Protein AF-A0A3G1QTA8-F1 (afdb_monomer)

Sequence (116 aa):
FWGATVITNLLSAIPYIGTTLAEWIWGGFAVDKATLTRFFAFHFILPFIITALAIVHLLFLHETGSNNPSGINPNSDKIPFHPYYTIKDALGLMLLLLVLLILALFSPDLLGDPDN

InterPro domains:
  IPR005797 Cytochrome b/b6, N-terminal domain [PF13631] (1-114)
  IPR005797 Cytochrome b/b6, N-terminal domain [PS51002] (1-70)
  IPR005798 Cytochrome b/b6, C-terminal [PS51003] (71-116)
  IPR016174 Di-haem cytochrome, transmembrane [SSF81342] (1-116)
  IPR027387 Cytochrome b/b6-like domain superfamily [G3DSA:1.20.810.10] (1-116)

Secondary structure (DSSP, 8-state):
-HHHHHHHHGGGGSTTTHHHHHHHHHTSSSSSHHHHHHHHHHHHHHHHHHHHHHHHHHHHHHHH----TT-S-GGGG---STTHHHHHHHHHHHHHHHHHHHHHHH-TTTTS-TT-

pLDDT: mean 97.93, std 1.14, range [92.5, 98.81]

Mean predicted aligned error: 3.12 Å

Solvent-accessible surface area (backbone atoms only — not comparable to full-atom values): 6944 Å² total; per-residue (Å²): 110,67,68,58,50,57,61,49,48,59,44,40,73,42,81,100,47,10,57,62,50,31,32,58,69,18,65,41,98,51,82,43,74,61,23,54,58,50,50,51,55,48,62,63,52,46,61,57,53,50,51,54,51,50,51,54,52,50,51,59,40,64,78,73,51,83,85,54,98,83,73,58,87,56,81,90,72,73,74,64,57,72,65,62,49,55,54,53,50,51,53,50,50,52,53,51,50,50,54,53,47,49,37,62,74,77,41,64,65,74,88,58,64,98,91,115

Nearest PDB structures (foldseek):
  7r3v-assembly1_C  TM=9.965E-01  e=1.033E-12  Bos taurus
  3cwb-assembly1_C  TM=9.859E-01  e=6.799E-11  Gallus gallus
  1ezv-assembly1_C-1  TM=9.934E-01  e=3.730E-09  Saccharomyces cerevisiae
  3cxh-assembly1_C  TM=9.942E-01  e=7.270E-09  unclassified
  8bq5-assembly1_BC  TM=9.893E-01  e=7.725E-09  Arabidopsis thaliana

Organism: Pseudantechinus woolleyae (NCBI:txid32559)

Structure (mmCIF, N/CA/C/O backbone):
data_AF-A0A3G1QTA8-F1
#
_entry.id   AF-A0A3G1QTA8-F1
#
loop_
_atom_site.group_PDB
_atom_site.id
_atom_site.type_symbol
_atom_site.label_atom_id
_atom_site.label_alt_id
_atom_site.label_comp_id
_atom_site.label_asym_id
_atom_site.label_entity_id
_atom_site.label_seq_id
_atom_site.pdbx_PDB_ins_code
_atom_site.Cartn_x
_atom_site.Cartn_y
_atom_site.Cartn_z
_atom_site.occupancy
_atom_site.B_iso_or_equiv
_atom_site.auth_seq_id
_atom_site.auth_comp_id
_atom_site.auth_asym_id
_atom_site.auth_atom_id
_atom_site.pdbx_PDB_model_num
ATOM 1 N N . PHE A 1 1 ? -12.990 -5.871 14.024 1.00 96.62 1 PHE A N 1
ATOM 2 C CA . PHE A 1 1 ? -12.958 -5.376 15.425 1.00 96.62 1 PHE A CA 1
ATOM 3 C C . PHE A 1 1 ? -11.752 -5.921 16.193 1.00 96.62 1 PHE A C 1
ATOM 5 O O . PHE A 1 1 ? -10.854 -5.150 16.506 1.00 96.62 1 PHE A O 1
ATOM 12 N N . TRP A 1 2 ? -11.674 -7.238 16.425 1.00 98.31 2 TRP A N 1
ATOM 13 C CA . TRP A 1 2 ? -10.631 -7.862 17.254 1.00 98.31 2 TRP A CA 1
ATOM 14 C C . TRP A 1 2 ? -9.196 -7.590 16.802 1.00 98.31 2 TRP A C 1
ATOM 16 O O . TRP A 1 2 ? -8.351 -7.276 17.636 1.00 98.31 2 TRP A O 1
ATOM 26 N N . GLY A 1 3 ? -8.933 -7.620 15.491 1.00 98.12 3 GLY A N 1
ATOM 27 C CA . GLY A 1 3 ? -7.613 -7.272 14.958 1.00 98.12 3 GLY A CA 1
ATOM 28 C C . GLY A 1 3 ? -7.167 -5.861 15.355 1.00 98.12 3 GLY A C 1
ATOM 29 O O . GLY A 1 3 ? -6.037 -5.675 15.796 1.00 98.12 3 GLY A O 1
ATOM 30 N N . ALA A 1 4 ? -8.073 -4.875 15.298 1.00 97.88 4 ALA A N 1
ATOM 31 C CA . ALA A 1 4 ? -7.773 -3.512 15.730 1.00 97.88 4 ALA A CA 1
ATOM 32 C C . ALA A 1 4 ? -7.449 -3.465 17.228 1.00 97.88 4 ALA A C 1
ATOM 34 O O . ALA A 1 4 ? -6.439 -2.871 17.600 1.00 97.88 4 ALA A O 1
ATOM 35 N N . THR A 1 5 ? -8.250 -4.132 18.066 1.00 98.06 5 THR A N 1
ATOM 36 C CA . THR A 1 5 ? -8.034 -4.210 19.518 1.00 98.06 5 THR A CA 1
ATO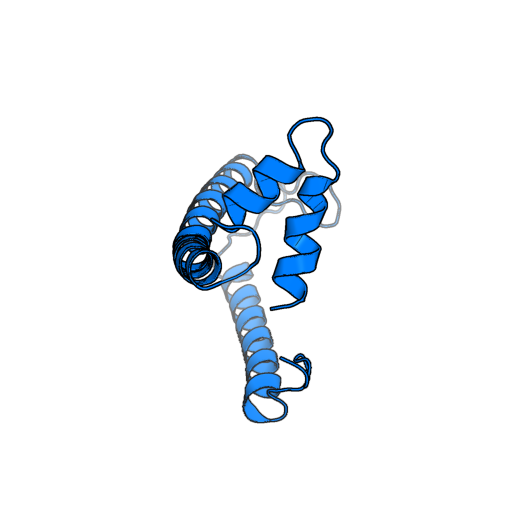M 37 C C . THR A 1 5 ? -6.662 -4.791 19.848 1.00 98.06 5 THR A C 1
ATOM 39 O O . THR A 1 5 ? -5.896 -4.164 20.572 1.00 98.06 5 THR A O 1
ATOM 42 N N . VAL A 1 6 ? -6.311 -5.950 19.284 1.00 98.44 6 VAL A N 1
ATOM 43 C CA . VAL A 1 6 ? -5.041 -6.630 19.586 1.00 98.44 6 VAL A CA 1
ATOM 44 C C . VAL A 1 6 ? -3.841 -5.817 19.097 1.00 98.44 6 VAL A C 1
ATOM 46 O O . VAL A 1 6 ? -2.923 -5.572 19.877 1.00 98.44 6 VAL A O 1
ATOM 49 N N . ILE A 1 7 ? -3.850 -5.361 17.838 1.00 98.56 7 ILE A N 1
ATOM 50 C CA . ILE A 1 7 ? -2.698 -4.676 17.225 1.00 98.56 7 ILE A CA 1
ATOM 51 C C . ILE A 1 7 ? -2.409 -3.348 17.921 1.00 98.56 7 ILE A C 1
ATOM 53 O O . ILE A 1 7 ? -1.266 -3.061 18.264 1.00 98.56 7 ILE A O 1
ATOM 57 N N . THR A 1 8 ? -3.431 -2.528 18.153 1.00 97.94 8 THR A N 1
ATOM 58 C CA . THR A 1 8 ? -3.215 -1.228 18.807 1.00 97.94 8 THR A CA 1
ATOM 59 C C . THR A 1 8 ? -2.856 -1.370 20.281 1.00 97.94 8 THR A C 1
ATOM 61 O O . THR A 1 8 ? -2.071 -0.570 20.788 1.00 97.94 8 THR A O 1
ATOM 64 N N . ASN A 1 9 ? -3.331 -2.423 20.954 1.00 97.94 9 ASN A N 1
ATOM 65 C CA . ASN A 1 9 ? -2.952 -2.685 22.336 1.00 97.94 9 ASN A CA 1
ATOM 66 C C . ASN A 1 9 ? -1.490 -3.142 22.487 1.00 97.94 9 ASN A C 1
ATOM 68 O O . ASN A 1 9 ? -0.970 -3.102 23.598 1.00 97.94 9 ASN A O 1
ATOM 72 N N . LEU A 1 10 ? -0.777 -3.494 21.407 1.00 98.38 10 LEU A N 1
ATOM 73 C CA . LEU A 1 10 ? 0.677 -3.717 21.469 1.00 98.38 10 LEU A CA 1
ATOM 74 C C . LEU A 1 10 ? 1.429 -2.477 21.984 1.00 98.38 10 LEU A C 1
ATOM 76 O O . LEU A 1 10 ? 2.464 -2.611 22.631 1.00 98.38 10 LEU A O 1
ATOM 80 N N . LEU A 1 11 ? 0.886 -1.273 21.767 1.00 98.00 11 LEU A N 1
ATOM 81 C CA . LEU A 1 11 ? 1.458 -0.022 22.275 1.00 98.00 11 LEU A CA 1
ATOM 82 C C . LEU A 1 11 ? 1.392 0.090 23.801 1.00 98.00 11 LEU A C 1
ATOM 84 O O . LEU A 1 11 ? 2.211 0.795 24.389 1.00 98.00 11 LEU A O 1
ATOM 88 N N . SER A 1 12 ? 0.481 -0.642 24.453 1.00 96.88 12 SER A N 1
ATOM 89 C CA . SER A 1 12 ? 0.388 -0.681 25.917 1.00 96.88 12 SER A CA 1
ATOM 90 C C . SER A 1 12 ? 1.649 -1.236 26.584 1.00 96.88 12 SER A C 1
ATOM 92 O O . SER A 1 12 ? 1.909 -0.928 27.745 1.00 96.88 12 SER A O 1
ATOM 94 N N . ALA A 1 13 ? 2.476 -1.978 25.838 1.00 98.06 13 ALA A N 1
ATOM 95 C CA . ALA A 1 13 ? 3.751 -2.502 26.315 1.00 98.06 13 ALA A CA 1
ATOM 96 C C . ALA A 1 13 ? 4.840 -1.423 26.487 1.00 98.06 13 ALA A C 1
ATOM 98 O O . ALA A 1 13 ? 5.890 -1.707 27.064 1.00 98.06 13 ALA A O 1
ATOM 99 N N . ILE A 1 14 ? 4.623 -0.193 25.999 1.00 98.50 14 ILE A N 1
ATOM 100 C CA . ILE A 1 14 ? 5.566 0.916 26.181 1.00 98.50 14 ILE A CA 1
ATOM 101 C C . ILE A 1 14 ? 5.522 1.379 27.650 1.00 98.50 14 ILE A C 1
ATOM 103 O O . ILE A 1 14 ? 4.460 1.799 28.121 1.00 98.50 14 ILE A O 1
ATOM 107 N N . PRO A 1 15 ? 6.654 1.368 28.384 1.00 98.12 15 PRO A N 1
ATOM 108 C CA . PRO A 1 15 ? 6.681 1.784 29.781 1.00 98.12 15 PRO A CA 1
ATOM 109 C C . PRO A 1 15 ? 6.159 3.209 29.985 1.00 98.12 15 PRO A C 1
ATOM 111 O O . PRO A 1 15 ? 6.424 4.103 29.180 1.00 98.12 15 PRO A O 1
ATOM 114 N N . TYR A 1 16 ? 5.461 3.422 31.101 1.00 97.31 16 TYR A N 1
ATOM 115 C CA . TYR A 1 16 ? 4.930 4.705 31.588 1.00 97.31 16 TYR A CA 1
ATOM 116 C C . TYR A 1 16 ? 3.801 5.338 30.758 1.00 97.31 16 TYR A C 1
ATOM 118 O O . TYR A 1 16 ? 2.873 5.883 31.346 1.00 97.31 16 TYR A O 1
ATOM 126 N N . ILE A 1 17 ? 3.855 5.276 29.424 1.00 98.25 17 ILE A N 1
ATOM 127 C CA . ILE A 1 17 ? 2.922 5.988 28.530 1.00 98.25 17 ILE A CA 1
ATOM 128 C C . ILE A 1 17 ? 2.056 5.068 27.663 1.00 98.25 17 ILE A C 1
ATOM 130 O O . ILE A 1 17 ? 1.149 5.554 26.990 1.00 98.25 17 ILE A O 1
ATOM 134 N N . GLY A 1 18 ? 2.328 3.760 27.641 1.00 98.12 18 GLY A N 1
ATOM 135 C CA . GLY A 1 18 ? 1.724 2.837 26.681 1.00 98.12 18 GLY A CA 1
ATOM 136 C C . GLY A 1 18 ? 0.201 2.764 26.754 1.00 98.12 18 GLY A C 1
ATOM 137 O O . GLY A 1 18 ? -0.466 2.829 25.722 1.00 98.12 18 GLY A O 1
ATOM 138 N N . THR A 1 19 ? -0.364 2.661 27.959 1.00 97.69 19 THR A N 1
ATOM 139 C CA . THR A 1 19 ? -1.823 2.613 28.157 1.00 97.69 19 THR A CA 1
ATOM 140 C C . THR A 1 19 ? -2.489 3.891 27.654 1.00 97.69 19 THR A C 1
ATOM 142 O O . THR A 1 19 ? -3.418 3.828 26.852 1.00 97.69 19 THR A O 1
ATOM 145 N N . THR A 1 20 ? -1.940 5.050 28.023 1.00 98.19 20 THR A N 1
ATOM 146 C CA . THR A 1 20 ? -2.412 6.360 27.558 1.00 98.19 20 THR A CA 1
ATOM 147 C C . THR A 1 20 ? -2.329 6.490 26.036 1.00 98.19 20 THR A C 1
ATOM 149 O O . THR A 1 20 ? -3.236 7.046 25.423 1.00 98.19 20 THR A O 1
ATOM 152 N N . LEU A 1 21 ? -1.273 5.970 25.399 1.00 98.19 21 LEU A N 1
ATOM 153 C CA . LEU A 1 21 ? -1.138 5.983 23.938 1.00 98.19 21 LEU A CA 1
ATOM 154 C C . LEU A 1 21 ? -2.212 5.133 23.247 1.00 98.19 21 LEU A C 1
ATOM 156 O O . LEU A 1 21 ? -2.786 5.580 22.252 1.00 98.19 21 LEU A O 1
ATOM 160 N N . ALA A 1 22 ? -2.495 3.934 23.762 1.00 98.00 22 ALA A N 1
ATOM 161 C CA . ALA A 1 22 ? -3.527 3.060 23.209 1.00 98.00 22 ALA A CA 1
ATOM 162 C C . ALA A 1 22 ? -4.921 3.709 23.309 1.00 98.00 22 ALA A C 1
ATOM 164 O O . ALA A 1 22 ? -5.612 3.843 22.297 1.00 98.00 22 ALA A O 1
ATOM 165 N N . GLU A 1 23 ? -5.288 4.214 24.490 1.00 98.12 23 GLU A N 1
ATOM 166 C CA . GLU A 1 23 ? -6.561 4.918 24.711 1.00 98.12 23 GLU A CA 1
ATOM 167 C C . GLU A 1 23 ? -6.670 6.203 23.879 1.00 98.12 23 GLU A C 1
ATOM 169 O O . GLU A 1 23 ? -7.733 6.518 23.333 1.00 98.12 23 GLU A O 1
ATOM 174 N N . TRP A 1 24 ? -5.561 6.933 23.709 1.00 98.31 24 TRP A N 1
ATOM 175 C CA . TRP A 1 24 ? -5.513 8.113 22.848 1.00 98.31 24 TRP A CA 1
ATOM 176 C C . TRP A 1 24 ? -5.798 7.758 21.386 1.00 98.31 24 TRP A C 1
ATOM 178 O O . TRP A 1 24 ? -6.606 8.438 20.743 1.00 98.31 24 TRP A O 1
ATOM 188 N N . ILE A 1 25 ? -5.207 6.671 20.874 1.00 97.81 25 ILE A N 1
ATOM 189 C CA . ILE A 1 25 ? -5.472 6.165 19.519 1.00 97.81 25 ILE A CA 1
ATOM 190 C C . ILE A 1 25 ? -6.921 5.716 19.379 1.00 97.81 25 ILE A C 1
ATOM 192 O O . ILE A 1 25 ? -7.538 6.026 18.359 1.00 97.81 25 ILE A O 1
ATOM 196 N N . TRP A 1 26 ? -7.496 5.050 20.378 1.00 98.38 26 TRP A N 1
ATOM 197 C CA . TRP A 1 26 ? -8.905 4.651 20.345 1.00 98.38 26 TRP A CA 1
ATOM 198 C C . TRP A 1 26 ? -9.854 5.846 20.418 1.00 98.38 26 TRP A C 1
ATOM 200 O O . TRP A 1 26 ? -10.889 5.854 19.746 1.00 98.38 26 TRP A O 1
ATOM 210 N N . GLY A 1 27 ? -9.479 6.889 21.158 1.00 97.56 27 GLY A N 1
ATOM 211 C CA . GLY A 1 27 ? -10.378 7.991 21.489 1.00 97.56 27 GLY A CA 1
ATOM 212 C C . GLY A 1 27 ? -11.390 7.621 22.566 1.00 97.56 27 GLY A C 1
ATOM 213 O O . GLY A 1 27 ? -12.510 8.125 22.529 1.00 97.56 27 GLY A O 1
ATOM 214 N N . GLY A 1 28 ? -11.011 6.714 23.463 1.00 96.12 28 GLY A N 1
ATOM 215 C CA . GLY A 1 28 ? -11.854 6.129 24.499 1.00 96.12 28 GLY A CA 1
ATOM 216 C C . GLY A 1 28 ? -11.159 4.926 25.141 1.00 96.12 28 GLY A C 1
ATOM 217 O O . GLY A 1 28 ? -9.997 4.651 24.858 1.00 96.12 28 GLY A O 1
ATOM 218 N N . PHE A 1 29 ? -11.882 4.187 25.981 1.00 97.44 29 PHE A N 1
ATOM 219 C CA . PHE A 1 29 ? -11.337 3.037 26.721 1.00 97.44 29 PHE A CA 1
ATOM 220 C C . PHE A 1 29 ? -11.323 1.722 25.923 1.00 97.44 29 PHE A C 1
ATOM 222 O O . PHE A 1 29 ? -10.834 0.706 26.407 1.00 97.44 29 PHE A O 1
ATOM 229 N N . ALA A 1 30 ? -11.887 1.722 24.715 1.00 97.19 30 ALA A N 1
ATOM 230 C CA . ALA A 1 30 ? -11.931 0.575 23.818 1.00 97.19 30 ALA A CA 1
ATOM 231 C C . ALA A 1 30 ? -12.068 1.043 22.362 1.00 97.19 30 ALA A C 1
ATOM 233 O O . ALA A 1 30 ? -12.417 2.196 22.096 1.00 97.19 30 ALA A O 1
ATOM 234 N N . VAL A 1 31 ? -11.835 0.126 21.421 1.00 97.88 31 VAL A N 1
ATOM 235 C CA . VAL A 1 31 ? -12.142 0.337 20.001 1.00 97.88 31 VAL A CA 1
ATOM 236 C C . VAL A 1 31 ? -13.652 0.523 19.838 1.00 97.88 31 VAL A C 1
ATOM 238 O O . VAL A 1 31 ? -14.416 -0.392 20.123 1.00 97.88 31 VAL A O 1
ATOM 241 N N . ASP A 1 32 ? -14.081 1.695 19.369 1.00 97.69 32 ASP A N 1
ATOM 242 C CA . ASP A 1 32 ? -15.503 2.033 19.187 1.00 97.69 32 ASP A CA 1
ATOM 243 C C . ASP A 1 32 ? -15.687 3.082 18.059 1.00 97.69 32 ASP A C 1
ATOM 245 O O . ASP A 1 32 ? -14.790 3.303 17.236 1.00 97.69 32 ASP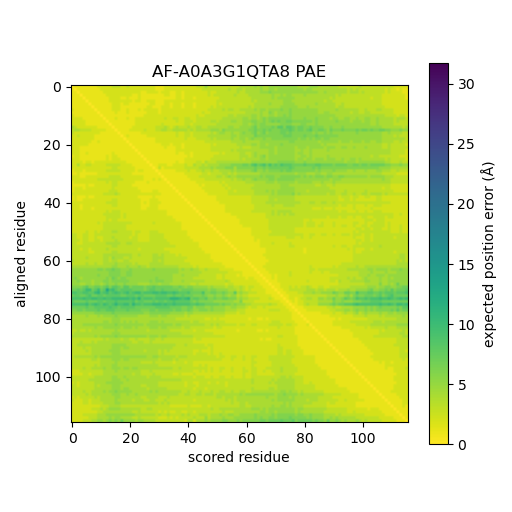 A O 1
ATOM 249 N N . LYS A 1 33 ? -16.838 3.764 17.991 1.00 97.94 33 LYS A N 1
ATOM 250 C CA . LYS A 1 33 ? -17.212 4.762 16.973 1.00 97.94 33 LYS A CA 1
ATOM 251 C C . LYS A 1 33 ? -16.135 5.822 16.718 1.00 97.94 33 LYS A C 1
ATOM 253 O O . LYS A 1 33 ? -15.876 6.174 15.561 1.00 97.94 33 LYS A O 1
ATOM 258 N N . ALA A 1 34 ? -15.509 6.338 17.778 1.00 98.06 34 ALA A N 1
ATOM 259 C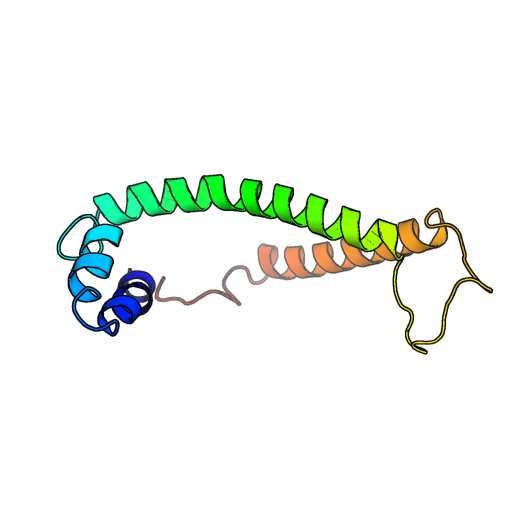 CA . ALA A 1 34 ? -14.443 7.334 17.664 1.00 98.06 34 ALA A CA 1
ATOM 260 C C . ALA A 1 34 ? -13.207 6.771 16.944 1.00 98.06 34 ALA A C 1
ATOM 262 O O . ALA A 1 34 ? -12.580 7.489 16.160 1.00 98.06 34 ALA A O 1
ATOM 263 N N . THR A 1 35 ? -12.893 5.492 17.170 1.00 98.25 35 THR A N 1
ATOM 264 C CA . THR A 1 35 ? -11.793 4.768 16.524 1.00 98.25 35 THR A CA 1
ATOM 265 C C . THR A 1 35 ? -12.098 4.4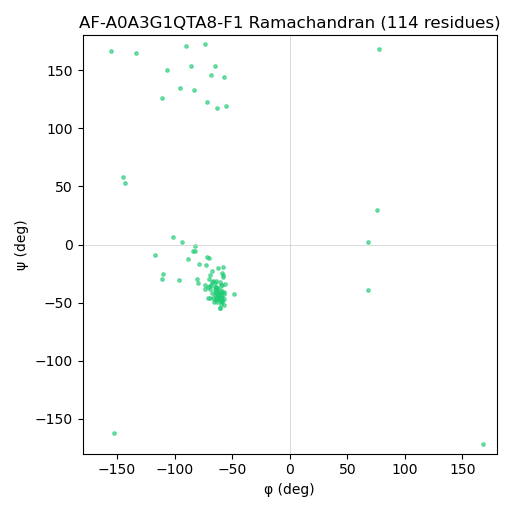95 15.054 1.00 98.25 35 THR A C 1
ATOM 267 O O . THR A 1 35 ? -11.266 4.770 14.193 1.00 98.25 35 THR A O 1
ATOM 270 N N . LEU A 1 36 ? -13.307 4.025 14.735 1.00 98.19 36 LEU A N 1
ATOM 271 C CA . LEU A 1 36 ? -13.690 3.727 13.351 1.00 98.19 36 LEU A CA 1
ATOM 272 C C . LEU A 1 36 ? -13.654 4.983 12.467 1.00 98.19 36 LEU A C 1
ATOM 274 O O . LEU A 1 36 ? -13.089 4.962 11.375 1.00 98.19 36 LEU A O 1
ATOM 278 N N . THR A 1 37 ? -14.194 6.097 12.969 1.00 98.50 37 THR A N 1
ATOM 279 C CA . THR A 1 37 ? -14.263 7.361 12.217 1.00 98.50 37 THR A CA 1
ATOM 280 C C . THR A 1 37 ? -12.868 7.893 11.870 1.00 98.50 37 THR A C 1
ATOM 282 O O . THR A 1 37 ? -12.617 8.296 10.734 1.00 98.50 37 THR A O 1
ATOM 285 N N . ARG A 1 38 ? -11.926 7.862 12.824 1.00 97.75 38 ARG A N 1
ATOM 286 C CA . ARG A 1 38 ? -10.545 8.309 12.570 1.00 97.75 38 ARG A CA 1
ATOM 287 C C . ARG A 1 38 ? -9.755 7.311 11.725 1.00 97.75 38 ARG A C 1
ATOM 289 O O . ARG A 1 38 ? -8.954 7.739 10.905 1.00 97.75 38 ARG A O 1
ATOM 296 N N . PHE A 1 39 ? -9.979 6.004 11.884 1.00 98.50 39 PHE A N 1
ATOM 297 C CA . PHE A 1 39 ? -9.307 4.992 11.064 1.00 98.50 39 PHE A CA 1
ATOM 298 C C . PHE A 1 39 ? -9.711 5.121 9.603 1.00 98.50 39 PHE A C 1
ATOM 300 O O . PHE A 1 39 ? -8.844 5.030 8.744 1.00 98.50 39 PHE A O 1
ATOM 307 N N . PHE A 1 40 ? -10.978 5.430 9.319 1.00 98.50 40 PHE A N 1
ATOM 308 C CA . PHE A 1 40 ? -11.404 5.775 7.967 1.00 98.50 40 PHE A CA 1
ATOM 309 C C . PHE A 1 40 ? -10.661 7.009 7.431 1.00 98.50 40 PHE A C 1
ATOM 311 O O . PHE A 1 40 ? -10.098 6.955 6.340 1.00 98.50 40 PHE A O 1
ATOM 318 N N . ALA A 1 41 ? -10.590 8.096 8.208 1.00 98.62 41 ALA A N 1
ATOM 319 C CA . ALA A 1 41 ? -9.876 9.304 7.790 1.00 98.62 41 ALA A CA 1
ATOM 320 C C . ALA A 1 41 ? -8.379 9.043 7.527 1.00 98.62 41 ALA A C 1
ATOM 322 O O . ALA A 1 41 ? -7.843 9.502 6.519 1.00 98.62 41 ALA A O 1
ATOM 323 N N . PHE A 1 42 ? -7.712 8.262 8.387 1.00 98.62 42 PHE A N 1
ATOM 324 C CA . PHE A 1 42 ? -6.318 7.860 8.186 1.00 98.62 42 PHE A CA 1
ATOM 325 C C . PHE A 1 42 ? -6.145 6.944 6.973 1.00 98.62 42 PHE A C 1
ATOM 327 O O . PHE A 1 42 ? -5.266 7.187 6.151 1.00 98.62 42 PHE A O 1
ATOM 334 N N . HIS A 1 43 ? -6.997 5.930 6.827 1.00 98.19 43 HIS A N 1
ATOM 335 C CA . HIS A 1 43 ? -6.987 5.029 5.677 1.00 98.19 43 HIS A CA 1
ATOM 336 C C . HIS A 1 43 ? -7.187 5.784 4.361 1.00 98.19 43 HIS A C 1
ATOM 338 O O . HIS A 1 43 ? -6.579 5.428 3.362 1.00 98.19 43 HIS A O 1
ATOM 344 N N . PHE A 1 44 ? -7.988 6.850 4.364 1.00 98.62 44 PHE A N 1
ATOM 345 C CA . PHE A 1 44 ? -8.181 7.692 3.192 1.00 98.62 44 PHE A CA 1
ATOM 346 C C . PHE A 1 44 ? -6.931 8.511 2.841 1.00 98.62 44 PHE A C 1
ATOM 348 O O . PHE A 1 44 ? -6.546 8.559 1.676 1.00 98.62 44 PHE A O 1
ATOM 355 N N . ILE A 1 45 ? -6.281 9.160 3.816 1.00 98.69 45 ILE A N 1
ATOM 356 C CA . ILE A 1 45 ? -5.141 10.054 3.535 1.00 98.69 45 ILE A CA 1
ATOM 357 C C . ILE A 1 45 ? -3.819 9.304 3.296 1.00 98.69 45 ILE A C 1
ATOM 359 O O . ILE A 1 45 ? -2.998 9.743 2.489 1.00 98.69 45 ILE A O 1
ATOM 363 N N . LEU A 1 46 ? -3.597 8.169 3.968 1.00 98.75 46 LEU A N 1
ATOM 364 C CA . LEU A 1 46 ? -2.330 7.429 3.911 1.00 98.75 46 LEU A CA 1
ATOM 365 C C . LEU A 1 46 ? -1.919 6.980 2.492 1.00 98.75 46 LEU A C 1
ATOM 367 O O . LEU A 1 46 ? -0.744 7.144 2.167 1.00 98.75 46 LEU A O 1
ATOM 371 N N . PRO A 1 47 ? -2.812 6.494 1.606 1.00 98.56 47 PRO A N 1
ATOM 372 C CA . PRO A 1 47 ? -2.471 6.174 0.217 1.00 98.56 47 PRO A CA 1
ATOM 373 C C . PRO A 1 47 ? -1.863 7.349 -0.564 1.00 98.56 47 PRO A C 1
ATOM 375 O O . PRO A 1 47 ? -0.958 7.154 -1.380 1.00 98.56 47 PRO A O 1
ATOM 378 N N . PHE A 1 48 ? -2.291 8.584 -0.289 1.00 98.50 48 PHE A N 1
ATOM 379 C CA . PHE A 1 48 ? -1.720 9.775 -0.926 1.00 98.50 48 PHE A CA 1
ATOM 380 C C . PHE A 1 48 ? -0.325 10.092 -0.385 1.00 98.50 48 PHE A C 1
ATOM 382 O O . PHE A 1 48 ? 0.572 10.441 -1.151 1.00 98.50 48 PHE A O 1
ATOM 389 N N . ILE A 1 49 ? -0.112 9.898 0.919 1.00 98.75 49 ILE A N 1
ATOM 390 C CA . ILE A 1 49 ? 1.219 10.004 1.530 1.00 98.75 49 ILE A CA 1
ATOM 391 C C . ILE A 1 49 ? 2.156 8.944 0.933 1.00 98.75 49 ILE A C 1
ATOM 393 O O . ILE A 1 49 ? 3.276 9.271 0.546 1.00 98.75 49 ILE A O 1
ATOM 397 N N . ILE A 1 50 ? 1.694 7.698 0.782 1.00 98.75 50 ILE A N 1
ATOM 398 C CA . ILE A 1 50 ? 2.459 6.619 0.137 1.00 98.75 50 ILE A CA 1
ATOM 399 C C . ILE A 1 50 ? 2.799 6.989 -1.310 1.00 98.75 50 ILE A C 1
ATOM 401 O O . ILE A 1 50 ? 3.934 6.788 -1.731 1.00 98.75 50 ILE A O 1
ATOM 405 N N . THR A 1 51 ? 1.865 7.587 -2.054 1.00 98.56 51 THR A N 1
ATOM 406 C CA . THR A 1 51 ? 2.119 8.067 -3.424 1.00 98.56 51 THR A CA 1
ATOM 407 C C . THR A 1 51 ? 3.237 9.114 -3.453 1.00 98.56 51 THR A C 1
ATOM 409 O O . THR A 1 51 ? 4.152 9.018 -4.271 1.00 98.56 51 THR A O 1
ATOM 412 N N . ALA A 1 52 ? 3.220 10.081 -2.530 1.00 98.62 52 ALA A N 1
ATOM 413 C CA . ALA A 1 52 ? 4.280 11.083 -2.419 1.00 98.62 52 ALA A CA 1
ATOM 414 C C . ALA A 1 52 ? 5.642 10.447 -2.083 1.00 98.62 52 ALA A C 1
ATOM 416 O O . ALA A 1 52 ? 6.654 10.778 -2.704 1.00 98.62 52 ALA A O 1
ATOM 417 N N . LEU A 1 53 ? 5.668 9.489 -1.152 1.00 98.75 53 LEU A N 1
ATOM 418 C CA . LEU A 1 53 ? 6.879 8.739 -0.810 1.00 98.75 53 LEU A CA 1
ATOM 419 C C . LEU A 1 53 ? 7.384 7.885 -1.983 1.00 98.75 53 LEU A C 1
ATOM 421 O O . LEU A 1 53 ? 8.593 7.806 -2.189 1.00 98.75 53 LEU A O 1
ATOM 425 N N . ALA A 1 54 ? 6.491 7.299 -2.787 1.00 98.75 54 ALA A N 1
ATOM 426 C CA . ALA A 1 54 ? 6.852 6.549 -3.988 1.00 98.75 54 ALA A CA 1
ATOM 427 C C . ALA A 1 54 ? 7.515 7.446 -5.048 1.00 98.75 54 ALA A C 1
ATOM 429 O O . ALA A 1 54 ? 8.482 7.029 -5.680 1.00 98.75 54 ALA A O 1
ATOM 430 N N . ILE A 1 55 ? 7.063 8.696 -5.200 1.00 98.69 55 ILE A N 1
ATOM 431 C CA . ILE A 1 55 ? 7.716 9.673 -6.087 1.00 98.69 55 ILE A CA 1
ATOM 432 C C . ILE A 1 55 ? 9.130 9.994 -5.591 1.00 98.69 55 ILE A C 1
ATOM 434 O O . ILE A 1 55 ? 10.071 9.964 -6.381 1.00 98.69 55 ILE A O 1
ATOM 438 N N . VAL A 1 56 ? 9.303 10.257 -4.290 1.00 98.75 56 VAL A N 1
ATOM 439 C CA . VAL A 1 56 ? 10.634 10.503 -3.700 1.00 98.75 56 VAL A CA 1
ATOM 440 C C . VAL A 1 56 ? 11.544 9.286 -3.877 1.00 98.75 56 VAL A C 1
ATOM 442 O O . VAL A 1 56 ? 12.712 9.429 -4.234 1.00 98.75 56 VAL A O 1
ATOM 445 N N . HIS A 1 57 ? 11.006 8.083 -3.677 1.00 98.50 57 HIS A N 1
ATOM 446 C CA . HIS A 1 57 ? 11.727 6.837 -3.907 1.00 98.50 57 HIS A CA 1
ATOM 447 C C . HIS A 1 57 ? 12.213 6.719 -5.361 1.00 98.50 57 HIS A C 1
ATOM 449 O O . HIS A 1 57 ? 13.392 6.450 -5.592 1.00 98.50 57 HIS A O 1
ATOM 455 N N . LEU A 1 58 ? 11.336 6.972 -6.340 1.00 98.62 58 LEU A N 1
ATOM 456 C CA . LEU A 1 58 ? 11.688 6.926 -7.762 1.00 98.62 58 LEU A CA 1
ATOM 457 C C . LEU A 1 58 ? 12.665 8.035 -8.170 1.00 98.62 58 LEU A C 1
ATOM 459 O O . LEU A 1 58 ? 13.519 7.799 -9.020 1.00 98.62 58 LEU A O 1
ATOM 463 N N . LEU A 1 59 ? 12.598 9.210 -7.540 1.00 98.69 59 LEU A N 1
ATOM 464 C CA . LEU A 1 59 ? 13.569 10.285 -7.750 1.00 98.69 59 LEU A CA 1
ATOM 465 C C . LEU A 1 59 ? 14.978 9.815 -7.378 1.00 98.69 59 LEU A C 1
ATOM 467 O O . LEU A 1 59 ? 15.883 9.896 -8.202 1.00 98.69 59 LEU A O 1
ATOM 471 N N . PHE A 1 60 ? 15.161 9.244 -6.184 1.00 98.69 60 PHE A N 1
ATOM 472 C CA . PHE A 1 60 ? 16.472 8.723 -5.780 1.00 98.69 60 PHE A CA 1
ATOM 473 C C . PHE A 1 60 ? 16.924 7.520 -6.614 1.00 98.69 60 PHE A C 1
ATOM 475 O O . PHE A 1 60 ? 18.120 7.355 -6.863 1.00 98.69 60 PHE A O 1
ATOM 482 N N . LEU A 1 61 ? 15.986 6.700 -7.093 1.00 98.44 61 LEU A N 1
ATOM 483 C CA . LEU A 1 61 ? 16.307 5.653 -8.057 1.00 98.44 61 LEU A CA 1
ATOM 484 C C . LEU A 1 61 ? 16.817 6.248 -9.378 1.00 98.44 61 LEU A C 1
ATOM 486 O O . LEU A 1 61 ? 17.748 5.705 -9.961 1.00 98.44 61 LEU A O 1
ATOM 490 N N . HIS A 1 62 ? 16.255 7.362 -9.848 1.00 98.00 62 HIS A N 1
ATOM 491 C CA . HIS A 1 62 ? 16.691 8.012 -11.087 1.00 98.00 62 HIS A CA 1
ATOM 492 C C . HIS A 1 62 ? 18.081 8.656 -10.985 1.00 98.00 62 HIS A C 1
ATOM 494 O O . HIS A 1 62 ? 18.780 8.699 -11.995 1.00 98.00 62 HIS A O 1
ATOM 500 N N . GLU A 1 63 ? 18.525 9.063 -9.791 1.00 98.12 63 GLU A N 1
ATOM 501 C CA . GLU A 1 63 ? 19.891 9.577 -9.583 1.00 98.12 63 GLU A CA 1
ATOM 502 C C . GLU A 1 63 ? 20.976 8.514 -9.839 1.00 98.12 63 GLU A C 1
ATOM 504 O O . GLU A 1 63 ? 22.080 8.831 -10.276 1.00 98.12 63 GLU A O 1
ATOM 509 N N . THR A 1 64 ? 20.676 7.235 -9.582 1.00 96.19 64 THR A N 1
ATOM 510 C CA . THR A 1 64 ? 21.649 6.129 -9.704 1.00 96.19 64 THR A CA 1
ATOM 511 C C . THR A 1 64 ? 21.357 5.179 -10.869 1.00 96.19 64 THR A C 1
ATOM 513 O O . THR A 1 64 ? 22.273 4.567 -11.426 1.00 96.19 64 THR A O 1
ATOM 516 N N . GLY A 1 65 ? 20.097 5.091 -11.291 1.00 96.50 65 GLY A N 1
ATOM 517 C CA . GLY A 1 65 ? 19.590 4.078 -12.209 1.00 96.50 65 GLY A CA 1
ATOM 518 C C . GLY A 1 65 ? 19.369 2.718 -11.532 1.00 96.50 65 GLY A C 1
ATOM 519 O O . GLY A 1 65 ? 19.791 2.466 -10.406 1.00 96.50 65 GLY A O 1
ATOM 520 N N . SER A 1 66 ? 18.693 1.806 -12.232 1.00 97.06 66 SER A N 1
ATOM 521 C CA . SER A 1 66 ? 18.466 0.447 -11.730 1.00 97.06 66 SER A CA 1
ATOM 522 C C . SER A 1 66 ? 19.760 -0.367 -11.671 1.00 97.06 66 SER A C 1
ATOM 524 O O . SER A 1 66 ? 20.616 -0.280 -12.553 1.00 97.06 66 SER A O 1
ATOM 526 N N . ASN A 1 67 ? 19.858 -1.235 -10.664 1.00 97.06 67 ASN A N 1
ATOM 527 C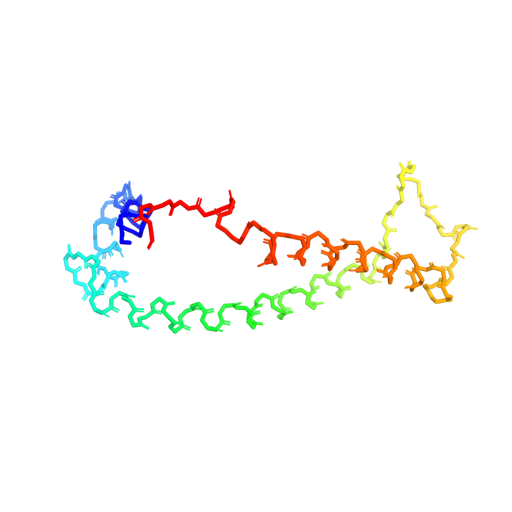 CA . ASN A 1 67 ? 20.841 -2.313 -10.662 1.00 97.06 67 ASN A CA 1
ATOM 528 C C . ASN A 1 67 ? 20.436 -3.424 -11.657 1.00 97.06 67 ASN A C 1
ATOM 530 O O . ASN A 1 67 ? 19.332 -3.419 -12.206 1.00 97.06 67 ASN A O 1
ATOM 534 N N . ASN A 1 68 ? 21.316 -4.395 -11.880 1.00 97.31 68 ASN A N 1
ATOM 535 C CA . ASN A 1 68 ? 21.073 -5.557 -12.733 1.00 97.31 68 ASN A CA 1
ATOM 536 C C . ASN A 1 68 ? 21.518 -6.859 -12.032 1.00 97.31 68 ASN A C 1
ATOM 538 O O . ASN A 1 68 ? 22.267 -6.795 -11.056 1.00 97.31 68 ASN A O 1
ATOM 542 N N . PRO A 1 69 ? 21.101 -8.045 -12.520 1.00 98.06 69 PRO A N 1
ATOM 543 C CA . PRO A 1 69 ? 21.360 -9.320 -11.844 1.00 98.06 69 PRO A CA 1
ATOM 544 C C . PRO A 1 69 ? 22.837 -9.651 -11.597 1.00 98.06 69 PRO A C 1
ATOM 546 O O . PRO A 1 69 ? 23.136 -10.389 -10.665 1.00 98.06 69 PRO A O 1
ATOM 549 N N . SER A 1 70 ? 23.760 -9.120 -12.407 1.00 97.06 70 SER A N 1
ATOM 550 C CA . SER A 1 70 ? 25.197 -9.358 -12.213 1.00 97.06 70 SER A CA 1
ATOM 551 C C . SER A 1 70 ? 25.807 -8.503 -11.096 1.00 97.06 70 SER A C 1
ATOM 553 O O . SER A 1 70 ? 26.911 -8.790 -10.643 1.00 97.06 70 SER A O 1
ATOM 555 N N . GLY A 1 71 ? 25.123 -7.434 -10.673 1.00 96.31 71 GLY A N 1
ATOM 556 C CA . GLY A 1 71 ? 25.635 -6.463 -9.703 1.00 96.31 71 GLY A CA 1
ATOM 557 C C . GLY A 1 71 ? 26.801 -5.599 -10.206 1.00 96.31 71 GLY A C 1
ATOM 558 O O . GLY A 1 71 ? 27.319 -4.784 -9.446 1.00 96.31 71 GLY A O 1
ATOM 559 N N . ILE A 1 72 ? 27.226 -5.756 -11.464 1.00 96.19 72 ILE A N 1
ATOM 560 C CA . ILE A 1 72 ? 28.281 -4.951 -12.099 1.00 96.19 72 ILE A CA 1
ATOM 561 C C . ILE A 1 72 ? 27.666 -3.670 -12.678 1.00 96.19 72 ILE A C 1
ATOM 563 O O . ILE A 1 72 ? 26.487 -3.645 -13.019 1.00 96.19 72 ILE A O 1
ATOM 567 N N . ASN A 1 73 ? 28.447 -2.594 -12.812 1.00 94.94 73 ASN A N 1
ATOM 568 C CA . ASN A 1 73 ? 27.974 -1.336 -13.395 1.00 94.94 73 ASN A CA 1
ATOM 569 C C . ASN A 1 73 ? 27.380 -1.551 -14.814 1.00 94.94 73 ASN A C 1
ATOM 571 O O . ASN A 1 73 ? 28.119 -1.961 -15.710 1.00 94.94 73 ASN A O 1
ATOM 575 N N . PRO A 1 74 ? 26.088 -1.238 -15.051 1.00 92.50 74 PRO A N 1
ATOM 576 C CA . PRO A 1 74 ? 25.415 -1.516 -16.323 1.00 92.50 74 PRO A CA 1
ATOM 577 C C . PRO A 1 74 ? 25.674 -0.472 -17.421 1.00 92.50 74 PRO A C 1
ATOM 579 O O . PRO A 1 74 ? 25.136 -0.599 -18.517 1.00 92.50 74 PRO A O 1
ATOM 582 N N . ASN A 1 75 ? 26.442 0.593 -17.155 1.00 94.06 75 ASN A N 1
ATOM 583 C CA . ASN A 1 75 ? 26.575 1.739 -18.065 1.00 94.06 75 ASN A CA 1
ATOM 584 C C . ASN A 1 75 ? 27.104 1.385 -19.464 1.00 94.06 75 ASN A C 1
ATOM 586 O O . ASN A 1 75 ? 26.826 2.128 -20.402 1.00 94.06 75 ASN A O 1
ATOM 590 N N . SER A 1 76 ? 27.846 0.286 -19.615 1.00 94.12 76 SER A N 1
ATOM 591 C CA . SER A 1 76 ? 28.372 -0.159 -20.910 1.00 94.12 76 SER A CA 1
ATOM 592 C C . SER A 1 76 ? 27.315 -0.744 -21.851 1.00 94.12 76 SER A C 1
ATOM 594 O O . SER A 1 76 ? 27.587 -0.841 -23.042 1.00 94.12 76 SER A O 1
ATOM 596 N N . ASP A 1 77 ? 26.145 -1.142 -21.340 1.00 96.06 77 ASP A N 1
ATOM 597 C CA . ASP A 1 77 ? 25.102 -1.843 -22.106 1.00 96.06 77 ASP A CA 1
ATOM 598 C C . ASP A 1 77 ? 23.691 -1.394 -21.684 1.00 96.06 77 ASP A C 1
ATOM 600 O O . ASP A 1 77 ? 22.827 -2.177 -21.282 1.00 96.06 77 ASP A O 1
ATOM 604 N N . LYS A 1 78 ? 23.457 -0.077 -21.700 1.00 96.00 78 LYS A N 1
ATOM 605 C CA . LYS A 1 78 ? 22.130 0.484 -21.422 1.00 96.00 78 LYS A CA 1
ATOM 606 C C . LYS A 1 78 ? 21.259 0.468 -22.674 1.00 96.00 78 LYS A C 1
ATOM 608 O O . LYS A 1 78 ? 21.645 0.974 -23.723 1.00 96.00 78 LYS A O 1
ATOM 613 N N . ILE A 1 79 ? 20.026 -0.002 -22.506 1.00 97.81 79 ILE A N 1
ATOM 614 C CA . ILE A 1 79 ? 18.945 0.136 -23.487 1.00 97.81 79 ILE A CA 1
ATOM 615 C C . ILE A 1 79 ? 17.923 1.174 -22.999 1.00 97.81 79 ILE A C 1
ATOM 617 O O . ILE A 1 79 ? 17.752 1.335 -21.785 1.00 97.81 79 ILE A O 1
ATOM 621 N N . PRO A 1 80 ? 17.231 1.892 -23.903 1.00 97.75 80 PRO A N 1
ATOM 622 C CA . PRO A 1 80 ? 16.189 2.832 -23.504 1.00 97.75 80 PRO A CA 1
ATOM 623 C C . PRO A 1 80 ? 15.010 2.111 -22.837 1.00 97.75 80 PRO A C 1
ATOM 625 O O . PRO A 1 80 ? 14.728 0.948 -23.125 1.00 97.75 80 PRO A O 1
ATOM 628 N N . PHE A 1 81 ? 14.279 2.819 -21.969 1.00 98.25 81 PHE A N 1
ATOM 629 C CA . PHE A 1 81 ? 13.102 2.253 -21.302 1.00 98.25 81 PHE A CA 1
ATOM 630 C C . PHE A 1 81 ? 12.008 1.854 -22.303 1.00 98.25 81 PHE A C 1
ATOM 632 O O . PHE A 1 81 ? 11.481 0.743 -22.259 1.00 98.25 81 PHE A O 1
ATOM 639 N N . HIS A 1 82 ? 11.702 2.744 -23.247 1.00 98.00 82 HIS A N 1
ATOM 640 C CA . HIS A 1 82 ? 10.789 2.471 -24.350 1.00 98.00 82 HIS A CA 1
ATOM 641 C C . HIS A 1 82 ? 11.575 2.035 -25.602 1.00 98.00 82 HIS A C 1
ATOM 643 O O . HIS A 1 82 ? 12.566 2.690 -25.933 1.00 98.00 82 HIS A O 1
ATOM 649 N N . PRO A 1 83 ? 11.157 0.972 -26.320 1.00 98.12 83 PRO A N 1
ATOM 650 C CA . PRO A 1 83 ? 9.954 0.158 -26.097 1.00 98.12 83 PRO A CA 1
ATOM 651 C C . PRO A 1 83 ? 10.148 -1.022 -25.132 1.00 98.12 83 PRO A C 1
ATOM 653 O O . PRO A 1 83 ? 9.163 -1.625 -24.709 1.00 98.12 83 PRO A O 1
ATOM 656 N N . TYR A 1 84 ? 11.397 -1.353 -24.794 1.00 98.56 84 TYR A N 1
ATOM 657 C CA . TYR A 1 84 ? 11.788 -2.633 -24.197 1.00 98.56 84 TYR A CA 1
ATOM 658 C C . TYR A 1 84 ? 11.125 -2.936 -22.850 1.00 98.56 84 TYR A C 1
ATOM 660 O O . TYR A 1 84 ? 10.486 -3.976 -22.690 1.00 98.56 84 TYR A O 1
ATOM 668 N N . TYR A 1 85 ? 11.253 -2.038 -21.879 1.00 98.38 85 TYR A N 1
ATOM 669 C CA . TYR A 1 85 ? 10.653 -2.228 -20.562 1.00 98.38 85 TYR A CA 1
ATOM 670 C C . TYR A 1 85 ? 9.172 -1.855 -20.562 1.00 98.38 85 TYR A C 1
ATOM 672 O O . TYR A 1 85 ? 8.397 -2.513 -19.883 1.00 98.38 85 TYR A O 1
ATOM 680 N N . THR A 1 86 ? 8.733 -0.916 -21.411 1.00 98.69 86 THR A N 1
ATOM 681 C CA . THR A 1 86 ? 7.300 -0.599 -21.553 1.00 98.69 86 THR A CA 1
ATOM 682 C C . THR A 1 86 ? 6.467 -1.825 -21.945 1.00 98.69 86 THR A C 1
ATOM 684 O O . THR A 1 86 ? 5.430 -2.075 -21.334 1.00 98.69 86 THR A O 1
ATOM 687 N N . ILE A 1 87 ? 6.902 -2.616 -22.937 1.00 98.75 87 ILE A N 1
ATOM 688 C CA . ILE A 1 87 ? 6.152 -3.816 -23.352 1.00 98.75 87 ILE A CA 1
ATOM 689 C C . ILE A 1 87 ? 6.230 -4.936 -22.307 1.00 98.75 87 ILE A C 1
ATOM 691 O O . ILE A 1 87 ? 5.247 -5.639 -22.073 1.00 98.75 87 ILE A O 1
ATOM 695 N N . LYS A 1 88 ? 7.383 -5.078 -21.645 1.00 98.69 88 LYS A N 1
ATOM 696 C CA . LYS A 1 88 ? 7.581 -6.054 -20.571 1.00 98.69 88 LYS A CA 1
ATOM 697 C C . LYS A 1 88 ? 6.685 -5.745 -19.365 1.00 98.69 88 LYS A C 1
ATOM 699 O O . LYS A 1 88 ? 6.062 -6.658 -18.826 1.00 98.69 88 LYS A O 1
ATOM 704 N N . ASP A 1 89 ? 6.567 -4.474 -18.994 1.00 98.62 89 ASP A N 1
ATOM 705 C CA . ASP A 1 89 ? 5.704 -4.023 -17.902 1.00 98.62 89 ASP A CA 1
ATOM 706 C C . ASP A 1 89 ? 4.222 -4.163 -18.269 1.00 98.62 89 ASP A C 1
ATOM 708 O O . ASP A 1 89 ? 3.430 -4.599 -17.438 1.00 98.62 89 ASP A O 1
ATOM 712 N N . ALA A 1 90 ? 3.840 -3.889 -19.523 1.00 98.69 90 ALA A N 1
ATOM 713 C CA . ALA A 1 90 ? 2.473 -4.112 -20.000 1.00 98.69 90 ALA A CA 1
ATOM 714 C C . ALA A 1 90 ? 2.063 -5.595 -19.927 1.00 98.69 90 ALA A C 1
ATOM 716 O O . ALA A 1 90 ? 0.951 -5.908 -19.495 1.00 98.69 90 ALA A O 1
ATOM 717 N N . LEU A 1 91 ? 2.967 -6.516 -20.285 1.00 98.75 91 LEU A N 1
ATOM 718 C CA . LEU A 1 91 ? 2.755 -7.954 -20.091 1.00 98.75 91 LEU A CA 1
ATOM 719 C C . LEU A 1 91 ? 2.591 -8.296 -18.602 1.00 98.75 91 LEU A C 1
ATOM 721 O O . LEU A 1 91 ? 1.668 -9.026 -18.240 1.00 98.75 91 LEU A O 1
ATOM 725 N N . GLY A 1 92 ? 3.446 -7.744 -17.737 1.00 98.75 92 GLY A N 1
ATOM 726 C CA . GLY A 1 92 ? 3.340 -7.915 -16.285 1.00 98.75 92 GLY A CA 1
ATOM 727 C C . GLY A 1 92 ? 2.000 -7.427 -15.726 1.00 98.75 92 GLY A C 1
ATOM 728 O O . GLY A 1 92 ? 1.356 -8.147 -14.963 1.00 98.75 92 GLY A O 1
ATOM 729 N N . LEU A 1 93 ? 1.535 -6.251 -16.158 1.00 98.75 93 LEU A N 1
ATOM 730 C CA . LEU A 1 93 ? 0.233 -5.698 -15.782 1.00 98.75 93 LEU A CA 1
ATOM 731 C C 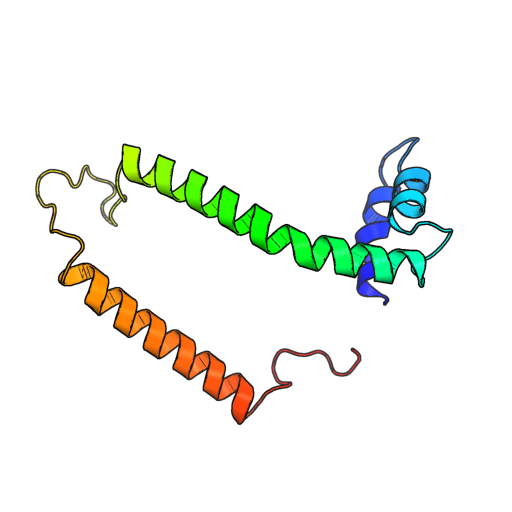. LEU A 1 93 ? -0.920 -6.594 -16.249 1.00 98.75 93 LEU A C 1
ATOM 733 O O . LEU A 1 93 ? -1.849 -6.835 -15.483 1.00 98.75 93 LEU A O 1
ATOM 737 N N . MET A 1 94 ? -0.858 -7.124 -17.475 1.00 98.81 94 MET A N 1
ATOM 738 C CA . MET A 1 94 ? -1.880 -8.042 -17.987 1.00 98.81 94 MET A CA 1
ATOM 739 C C . MET A 1 94 ? -1.967 -9.319 -17.140 1.00 98.81 94 MET A C 1
ATOM 741 O O . MET A 1 94 ? -3.067 -9.764 -16.818 1.00 98.81 94 MET A O 1
ATOM 745 N N . LEU A 1 95 ? -0.825 -9.887 -16.741 1.00 98.81 95 LEU A N 1
ATOM 746 C CA . LEU A 1 95 ? -0.785 -11.066 -15.871 1.00 98.81 95 LEU A CA 1
ATOM 747 C C . LEU A 1 95 ? -1.301 -10.758 -14.459 1.00 98.81 95 LEU A C 1
ATOM 749 O O . LEU A 1 95 ? -2.070 -11.547 -13.911 1.00 98.81 95 LEU A O 1
ATOM 753 N N . LEU A 1 96 ? -0.937 -9.604 -13.889 1.00 98.75 96 LEU A N 1
ATOM 754 C CA . LEU A 1 96 ? -1.461 -9.145 -12.599 1.00 98.75 96 LEU A CA 1
ATOM 755 C C . LEU A 1 96 ? -2.990 -9.013 -12.637 1.00 98.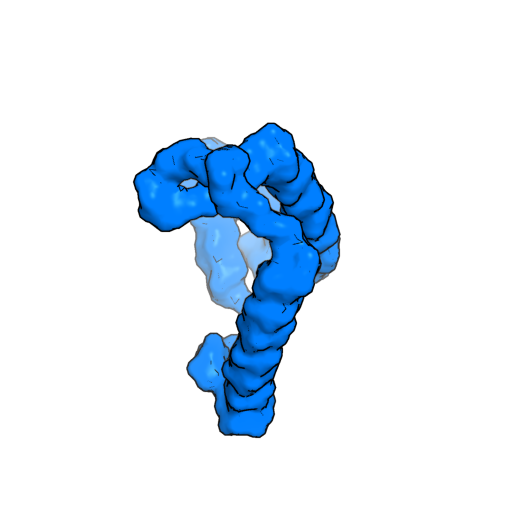75 96 LEU A C 1
ATOM 757 O O . LEU A 1 96 ? -3.674 -9.520 -11.749 1.00 98.75 96 LEU A O 1
ATOM 761 N N . LEU A 1 97 ? -3.527 -8.367 -13.677 1.00 98.75 97 LEU A N 1
ATOM 762 C CA . LEU A 1 97 ? -4.969 -8.197 -13.858 1.00 98.75 97 LEU A CA 1
ATOM 763 C C . LEU A 1 97 ? -5.677 -9.534 -14.073 1.00 98.75 97 LEU A C 1
ATOM 765 O O . LEU A 1 97 ? -6.755 -9.731 -13.524 1.00 98.75 97 LEU A O 1
ATOM 769 N N . LEU A 1 98 ? -5.075 -10.465 -14.816 1.00 98.69 98 LEU A N 1
ATOM 770 C CA . LEU A 1 98 ? -5.626 -11.807 -14.990 1.00 98.69 98 LEU A CA 1
ATOM 771 C C . LEU A 1 98 ? -5.790 -12.515 -13.640 1.00 98.69 98 LEU A C 1
ATOM 773 O O . LEU A 1 98 ? -6.872 -13.016 -13.347 1.00 98.69 98 LEU A O 1
ATOM 777 N N . VAL A 1 99 ? -4.748 -12.526 -12.803 1.00 98.69 99 VAL A N 1
ATOM 778 C CA . VAL A 1 99 ? -4.804 -13.162 -11.476 1.00 98.69 99 VAL A CA 1
ATOM 779 C C . VAL A 1 99 ? -5.826 -12.468 -10.575 1.00 98.69 99 VAL A C 1
ATOM 781 O O . VAL A 1 99 ? -6.630 -13.145 -9.934 1.00 98.69 99 VAL A O 1
ATOM 784 N N . LEU A 1 100 ? -5.845 -11.131 -10.566 1.00 98.69 100 LEU A N 1
ATOM 785 C CA . LEU A 1 100 ? -6.819 -10.356 -9.798 1.00 98.69 100 LEU A CA 1
ATOM 786 C C . LEU A 1 100 ? -8.259 -10.674 -10.221 1.00 98.69 100 LEU A C 1
ATOM 788 O O . LEU A 1 100 ? -9.114 -10.877 -9.365 1.00 98.69 100 LEU A O 1
ATOM 792 N N . LEU A 1 101 ? -8.527 -10.741 -11.526 1.00 98.69 101 LEU A N 1
ATOM 793 C CA . LEU A 1 101 ? -9.855 -11.051 -12.054 1.00 98.69 101 LEU A CA 1
ATOM 794 C C . LEU A 1 101 ? -10.252 -12.501 -11.790 1.00 98.69 101 LEU A C 1
ATOM 796 O O . LEU A 1 101 ? -11.416 -12.751 -11.500 1.00 98.69 101 LEU A O 1
ATOM 800 N N . ILE A 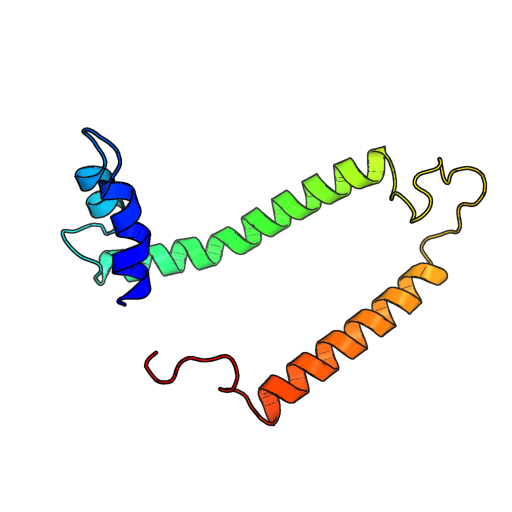1 102 ? -9.313 -13.450 -11.841 1.00 98.75 102 ILE A N 1
ATOM 801 C CA . ILE A 1 102 ? -9.606 -14.840 -11.475 1.00 98.75 102 ILE A CA 1
ATOM 802 C C . ILE A 1 102 ? -10.075 -14.913 -10.019 1.00 98.75 102 ILE A C 1
ATOM 804 O O . ILE A 1 102 ? -11.110 -15.520 -9.745 1.00 98.75 102 ILE A O 1
ATOM 808 N N . LEU A 1 103 ? -9.353 -14.256 -9.106 1.00 98.75 103 LEU A N 1
ATOM 809 C CA . LEU A 1 103 ? -9.749 -1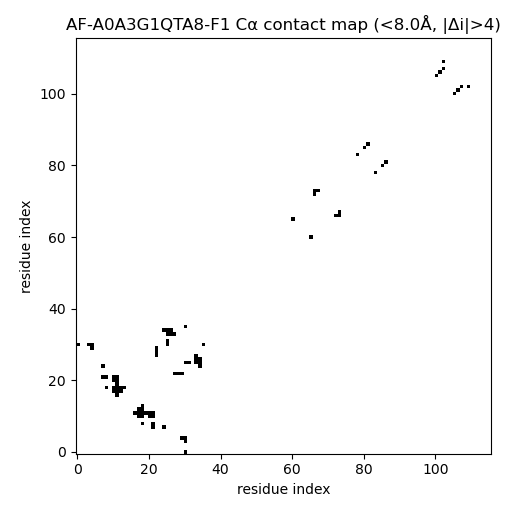4.176 -7.701 1.00 98.75 103 LEU A CA 1
ATOM 810 C C . LEU A 1 103 ? -11.112 -13.491 -7.562 1.00 98.75 103 LEU A C 1
ATOM 812 O O . LEU A 1 103 ? -12.035 -14.091 -7.031 1.00 98.75 103 LEU A O 1
ATOM 816 N N . ALA A 1 104 ? -11.276 -12.285 -8.105 1.00 98.56 104 ALA A N 1
ATOM 817 C CA . ALA A 1 104 ? -12.491 -11.494 -7.920 1.00 98.56 104 ALA A CA 1
ATOM 818 C C . ALA A 1 104 ? -13.753 -12.118 -8.545 1.00 98.56 104 ALA A C 1
ATOM 820 O O . ALA A 1 104 ? -14.845 -11.931 -8.013 1.00 98.56 104 ALA A O 1
ATOM 821 N N . LEU A 1 105 ? -13.631 -12.824 -9.674 1.00 98.69 105 LEU A N 1
ATOM 822 C CA . LEU A 1 105 ? -14.786 -13.336 -10.423 1.00 98.69 105 LEU A CA 1
ATOM 823 C C . LEU A 1 105 ? -15.140 -14.787 -10.094 1.00 98.69 105 LEU A C 1
ATOM 825 O O . LEU A 1 105 ? -16.311 -15.145 -10.195 1.00 98.69 105 LEU A O 1
ATOM 829 N N . PHE A 1 106 ? -14.162 -15.624 -9.735 1.00 98.56 106 PHE A N 1
ATOM 830 C CA . PHE A 1 106 ? -14.405 -17.053 -9.499 1.00 98.56 106 PHE A CA 1
ATOM 831 C C . PHE A 1 106 ? -14.272 -17.463 -8.034 1.00 98.56 106 PHE A C 1
ATOM 833 O O . PHE A 1 106 ? -14.964 -18.391 -7.617 1.00 98.56 106 PHE A O 1
ATOM 840 N N . SER A 1 107 ? -13.433 -16.778 -7.253 1.00 98.31 107 SER A N 1
ATOM 841 C CA . SER A 1 107 ? -13.178 -17.132 -5.852 1.00 98.31 107 SER A CA 1
ATOM 842 C C . SER A 1 107 ? -12.960 -15.889 -4.968 1.00 98.31 107 SER A C 1
ATOM 844 O O . SER A 1 107 ? -11.895 -15.769 -4.354 1.00 98.31 107 SER A O 1
ATOM 846 N N . PRO A 1 108 ? -13.927 -14.949 -4.903 1.00 98.25 108 PRO A N 1
ATOM 847 C CA . PRO A 1 108 ? -13.725 -13.630 -4.290 1.00 98.25 108 PRO A CA 1
ATOM 848 C C . PRO A 1 108 ? -13.357 -13.698 -2.805 1.00 98.25 108 PRO A C 1
ATOM 850 O O . PRO A 1 108 ? -12.556 -12.892 -2.338 1.00 98.25 108 PRO A O 1
ATOM 853 N N . ASP A 1 109 ? -13.868 -14.702 -2.092 1.00 98.12 109 ASP A N 1
ATOM 854 C CA . ASP A 1 109 ? -13.653 -14.865 -0.652 1.00 98.12 109 ASP A CA 1
ATOM 855 C C . ASP A 1 109 ? -12.455 -15.773 -0.317 1.00 98.12 109 ASP A C 1
ATOM 857 O O . ASP A 1 109 ? -12.175 -16.019 0.851 1.00 98.12 109 ASP A O 1
ATOM 861 N N . LEU A 1 110 ? -11.712 -16.270 -1.320 1.00 98.44 110 LEU A N 1
ATOM 862 C CA . LEU A 1 110 ? -10.625 -17.245 -1.116 1.00 98.44 110 LEU A CA 1
ATOM 863 C C . LEU A 1 110 ? -9.511 -16.737 -0.194 1.00 98.44 110 LEU A C 1
ATOM 865 O O . LEU A 1 110 ? -8.890 -17.527 0.513 1.00 98.44 110 LEU A O 1
ATOM 869 N N . LEU A 1 111 ? -9.223 -15.436 -0.252 1.00 98.38 111 LEU A N 1
ATOM 870 C CA . LEU A 1 111 ? -8.188 -14.785 0.557 1.00 98.38 111 LEU A CA 1
ATOM 871 C C . LEU A 1 111 ? -8.775 -14.018 1.755 1.00 98.38 111 LEU A C 1
ATOM 873 O O . LEU A 1 111 ? -8.040 -13.293 2.426 1.00 98.38 111 LEU A O 1
ATOM 877 N N . GLY A 1 112 ? -10.085 -14.137 1.988 1.00 97.94 112 GLY A N 1
ATOM 878 C CA . GLY A 1 112 ? -10.779 -13.566 3.138 1.00 97.94 112 GLY A CA 1
ATOM 879 C C . GLY A 1 112 ? -10.822 -14.526 4.326 1.00 97.94 112 GLY A C 1
ATOM 880 O O . GLY A 1 112 ? -10.478 -15.702 4.215 1.00 97.94 112 GLY A O 1
ATOM 881 N N . ASP A 1 113 ? -11.267 -14.010 5.468 1.00 97.75 113 ASP A N 1
ATOM 882 C CA . ASP A 1 113 ? -11.585 -14.805 6.653 1.00 97.75 113 ASP A CA 1
ATOM 883 C C . ASP A 1 113 ? -13.112 -14.775 6.861 1.00 97.75 113 ASP A C 1
ATOM 885 O O . ASP A 1 113 ? -13.664 -13.672 6.900 1.00 97.75 113 ASP A O 1
ATOM 889 N N . PRO A 1 114 ? -13.805 -15.930 6.971 1.00 97.88 114 PRO A N 1
ATOM 890 C CA . PRO A 1 114 ? -15.258 -15.980 7.160 1.00 97.88 114 PRO A CA 1
ATOM 891 C C . PRO A 1 114 ? -15.785 -15.248 8.404 1.00 97.88 114 PRO A C 1
ATOM 893 O O . PRO A 1 114 ? -16.977 -14.947 8.454 1.00 97.88 114 PRO A O 1
ATOM 896 N N . ASP A 1 115 ? -14.934 -14.981 9.401 1.00 97.50 115 ASP A N 1
ATOM 897 C CA . ASP A 1 115 ? -15.324 -14.302 10.643 1.00 97.50 115 ASP A CA 1
ATOM 898 C C . ASP A 1 115 ? -15.378 -12.762 10.521 1.00 97.50 115 ASP A C 1
ATOM 900 O O . ASP A 1 115 ? -15.759 -12.083 11.485 1.00 97.50 115 ASP A O 1
ATOM 904 N N . ASN A 1 116 ? -14.971 -12.189 9.380 1.00 92.88 116 ASN A N 1
ATOM 905 C CA . ASN A 1 116 ? -14.897 -10.737 9.157 1.00 92.88 116 ASN A CA 1
ATOM 906 C C . ASN A 1 116 ? -15.988 -10.201 8.225 1.00 92.88 116 ASN A C 1
ATOM 908 O O . ASN A 1 116 ? -16.477 -9.085 8.520 1.00 92.88 116 ASN A O 1
#

Foldseek 3Di:
DVVLQVVLLVQLPPPPCSCVSSCVCCVHNGNDPSNVVVVVVCVVCVVVVVVVVVVVVVVVCVVQPDADPVRDDCVVPDDDCPPVVVVVVVVVVVVVVVVVCCCVPPPVCVPPDPVD

Radius of gyration: 22.18 Å; Cα contacts (8 Å, |Δi|>4): 44; chains: 1; bounding box: 46×28×58 Å